Protein AF-Q7TLZ9-F1 (afdb_monomer)

Foldseek 3Di:
DAPAQAEQPPDDPCLVVDDDAQVRLLVVLLCSLLVPLLVCAPVAQEYQLYEAQADVDNDGDDHSSCVRNNPCSVVSSVVSNCVNHVRHHYDNYYDD

Sequence (96 aa):
RGHTVVWHQCVPDWLANGNFTRDEAIELLHNHISTVMGHYKGRILDWDVVNEAIADSTLLRDTPWRKFIGDDYIEMAFRFAHEADPDALLSLNDYN

Secondary structure (DSSP, 8-state):
-EEEEE-SSS--HHHHT----HHHHHHHHHHHHHHHHHHTTTT-SEEEEEE--B-SSSSBPP-HHHHHH-TTHHHHHHHHHHHH-TTSEEEEE---

Mean predicted aligned error: 2.36 Å

InterPro domains:
  IPR001000 Glycoside hydrolase family 10 domain [PF00331] (1-96)
  IPR001000 Glycoside hydrolase family 10 domain [PS51760] (1-96)
  IPR001000 Glycoside hydrolase family 10 domain [SM00633] (1-96)
  IPR017853 Glycoside hydrolase superfamily [SSF51445] (1-96)
  IPR044846 Glycoside hydrolase family 10 [PTHR31490] (1-96)

Solvent-accessible surface area (backbone atoms only — not comparable to full-atom values): 5536 Å² total; per-residue (Å²): 108,45,84,65,77,39,58,64,64,98,65,57,68,70,61,70,72,51,89,61,54,43,67,58,39,50,51,51,50,43,51,51,40,37,52,57,44,40,74,46,49,91,75,44,64,29,33,29,46,39,35,53,55,61,35,104,56,104,44,75,40,89,25,56,59,38,72,40,52,33,87,58,43,59,60,51,50,53,52,38,42,40,72,36,31,72,86,39,46,79,38,78,43,73,83,137

Radius of gyration: 12.83 Å; Cα contacts (8 Å, |Δi|>4): 140; chains: 1; bounding box: 31×22×35 Å

Organism: NCBI:txid155900

pLDDT: mean 96.72, std 3.51, range [77.69, 98.88]

Nearest PDB structures (foldseek):
  1vbu-assembly2_B  TM=9.727E-01  e=3.884E-10  Thermotoga maritima
  7wha-assembly1_A  TM=9.831E-01  e=9.511E-10  Aspergillus fumigatus
  3u7b-assembly5_E  TM=9.797E-01  e=1.587E-09  Fusarium oxysporum
  7wh7-assembly2_B  TM=9.796E-01  e=2.483E-09  Aspergillus fumigatus
  4f8x-assembly1_A  TM=9.538E-01  e=6.486E-08  Penicillium canescens

Structure (mmCIF, N/CA/C/O backbone):
data_AF-Q7TLZ9-F1
#
_entry.id   AF-Q7TLZ9-F1
#
loop_
_atom_site.group_PDB
_atom_site.id
_atom_site.type_symbol
_atom_site.label_atom_id
_atom_site.label_alt_id
_atom_site.label_comp_id
_atom_site.label_asym_id
_atom_site.label_entity_id
_atom_site.label_seq_id
_atom_site.pdbx_PDB_ins_code
_atom_site.Cartn_x
_atom_site.Cartn_y
_atom_site.Cartn_z
_atom_site.occupancy
_atom_site.B_iso_or_equiv
_atom_site.auth_seq_id
_atom_site.auth_comp_id
_atom_site.auth_asym_id
_atom_site.auth_atom_id
_atom_site.pdbx_PDB_model_num
ATOM 1 N N . ARG A 1 1 ? -10.506 6.469 10.277 1.00 90.12 1 ARG A N 1
ATOM 2 C CA . ARG A 1 1 ? -9.894 6.436 8.944 1.00 90.12 1 ARG A CA 1
ATOM 3 C C . ARG A 1 1 ? -8.438 6.854 8.986 1.00 90.12 1 ARG A C 1
ATOM 5 O O . ARG A 1 1 ? -8.151 8.004 9.303 1.00 90.12 1 ARG A O 1
ATOM 12 N N . GLY A 1 2 ? -7.537 5.920 8.712 1.00 97.38 2 GLY A N 1
ATOM 13 C CA . GLY A 1 2 ? -6.157 6.207 8.346 1.00 97.38 2 GLY A CA 1
ATOM 14 C C . GLY A 1 2 ? -6.074 6.437 6.839 1.00 97.38 2 GLY A C 1
ATOM 15 O O . GLY A 1 2 ? -6.600 5.638 6.069 1.00 97.38 2 GLY A O 1
ATOM 16 N N . HIS A 1 3 ? -5.456 7.542 6.430 1.00 97.75 3 HIS A N 1
ATOM 17 C CA . HIS A 1 3 ? -5.356 7.962 5.035 1.00 97.75 3 HIS A CA 1
ATOM 18 C C . HIS A 1 3 ? -3.953 8.515 4.772 1.00 97.75 3 HIS A C 1
ATOM 20 O O . HIS A 1 3 ? -3.541 9.468 5.431 1.00 97.75 3 HIS A O 1
ATOM 26 N N . THR A 1 4 ? -3.169 7.964 3.854 1.00 97.75 4 THR A N 1
ATOM 27 C CA . THR A 1 4 ? -3.255 6.642 3.203 1.00 97.75 4 THR A CA 1
ATOM 28 C C . THR A 1 4 ? -1.878 5.987 3.317 1.00 97.75 4 THR A C 1
ATOM 30 O O . THR A 1 4 ? -0.897 6.671 3.621 1.00 97.75 4 THR A O 1
ATOM 33 N N . VAL A 1 5 ? -1.782 4.671 3.136 1.00 97.25 5 VAL A N 1
ATOM 34 C CA . VAL A 1 5 ? -0.512 3.953 3.316 1.00 97.25 5 VAL A CA 1
ATOM 35 C C . VAL A 1 5 ? 0.291 3.881 2.016 1.00 97.25 5 VAL A C 1
ATOM 37 O O . VAL A 1 5 ? 1.502 4.100 2.036 1.00 97.25 5 VAL A O 1
ATOM 40 N N . VAL A 1 6 ? -0.369 3.621 0.887 1.00 98.19 6 VAL A N 1
ATOM 41 C CA . VAL A 1 6 ? 0.254 3.460 -0.431 1.00 98.19 6 VAL A CA 1
ATOM 42 C C . VAL A 1 6 ? -0.421 4.398 -1.424 1.00 98.19 6 VAL A C 1
ATOM 44 O O . VAL A 1 6 ? -1.607 4.271 -1.714 1.00 98.19 6 VAL A O 1
ATOM 47 N N . TRP A 1 7 ? 0.349 5.326 -1.989 1.00 97.69 7 TRP A N 1
ATOM 48 C CA . TRP A 1 7 ? -0.142 6.285 -2.976 1.00 97.69 7 TRP A CA 1
ATOM 49 C C . TRP A 1 7 ? 0.935 6.611 -4.012 1.00 97.69 7 TRP A C 1
ATOM 51 O O . TRP A 1 7 ? 2.103 6.244 -3.860 1.00 97.69 7 TRP A O 1
ATOM 61 N N . HIS A 1 8 ? 0.530 7.290 -5.082 1.00 95.44 8 HIS A N 1
ATOM 62 C CA . HIS A 1 8 ? 1.424 7.772 -6.131 1.00 95.44 8 HIS A CA 1
ATOM 63 C C . HIS A 1 8 ? 1.961 9.183 -5.843 1.00 95.44 8 HIS A C 1
ATOM 65 O O . HIS A 1 8 ? 3.015 9.548 -6.359 1.00 95.44 8 HIS A O 1
ATOM 71 N N . GLN A 1 9 ? 1.253 9.961 -5.017 1.00 93.81 9 GLN A N 1
ATOM 72 C CA . GLN A 1 9 ? 1.636 11.315 -4.609 1.00 93.81 9 GLN A CA 1
ATOM 73 C C . GLN A 1 9 ? 2.193 11.339 -3.189 1.00 93.81 9 GLN A C 1
ATOM 75 O O . GLN A 1 9 ? 2.036 10.385 -2.428 1.00 93.81 9 GLN A O 1
ATOM 80 N N . CYS A 1 10 ? 2.839 12.456 -2.837 1.00 94.50 10 CYS A N 1
ATOM 81 C CA . CYS A 1 10 ? 3.377 12.708 -1.496 1.00 94.50 10 CYS A CA 1
ATOM 82 C C . CYS A 1 10 ? 4.333 11.608 -0.996 1.00 94.50 10 CYS A C 1
ATOM 84 O O . CYS A 1 10 ? 4.472 11.383 0.205 1.00 94.50 10 CYS A O 1
ATOM 86 N N . VAL A 1 11 ? 5.005 10.933 -1.930 1.00 94.94 11 VAL A N 1
ATOM 87 C CA . VAL A 1 11 ? 6.051 9.949 -1.657 1.00 94.94 11 VAL A CA 1
ATOM 88 C C . VAL A 1 11 ? 7.392 10.654 -1.430 1.00 94.94 11 VAL A C 1
ATOM 90 O O . VAL A 1 11 ? 7.648 11.689 -2.047 1.00 94.94 11 VAL A O 1
ATOM 93 N N . PRO A 1 12 ? 8.272 10.122 -0.567 1.00 96.31 12 PRO A N 1
ATOM 94 C CA . PRO A 1 12 ? 9.578 10.725 -0.344 1.00 96.31 12 PRO A CA 1
ATOM 95 C C . PRO A 1 12 ? 10.485 10.582 -1.576 1.00 96.31 12 PRO A C 1
ATOM 97 O O . PRO A 1 12 ? 10.445 9.570 -2.282 1.00 96.31 12 PRO A O 1
ATOM 100 N N . ASP A 1 13 ? 11.365 11.563 -1.790 1.00 97.00 13 ASP A N 1
ATOM 101 C CA . ASP A 1 13 ? 12.232 11.636 -2.978 1.00 97.00 13 ASP A CA 1
ATOM 102 C C . ASP A 1 13 ? 13.114 10.400 -3.177 1.00 97.00 13 ASP A C 1
ATOM 104 O O . ASP A 1 13 ? 13.363 9.997 -4.315 1.00 97.00 13 ASP A O 1
ATOM 108 N N . TRP A 1 14 ? 13.574 9.780 -2.084 1.00 96.75 14 TRP A N 1
ATOM 109 C CA . TRP A 1 14 ? 14.407 8.575 -2.142 1.00 96.75 14 TRP A CA 1
ATOM 110 C C . TRP A 1 14 ? 13.658 7.379 -2.741 1.00 96.75 14 TRP A C 1
ATOM 112 O O . TRP A 1 14 ? 14.279 6.531 -3.377 1.00 96.75 14 TRP A O 1
ATOM 122 N N . LEU A 1 15 ? 12.336 7.313 -2.560 1.00 96.50 15 LEU A N 1
ATOM 123 C CA . LEU A 1 15 ? 11.500 6.259 -3.125 1.00 96.50 15 LEU A CA 1
ATOM 124 C C . LEU A 1 15 ? 11.169 6.580 -4.582 1.00 96.50 15 LEU A C 1
ATOM 126 O O . LEU A 1 15 ? 11.310 5.724 -5.451 1.00 96.50 15 LEU A O 1
ATOM 130 N N . ALA A 1 16 ? 10.771 7.827 -4.856 1.00 94.62 16 ALA A N 1
ATOM 131 C CA . ALA A 1 16 ? 10.405 8.273 -6.199 1.00 94.62 16 ALA A CA 1
ATOM 132 C C . ALA A 1 16 ? 11.566 8.134 -7.202 1.00 94.62 16 ALA A C 1
ATOM 134 O O . ALA A 1 16 ? 11.368 7.678 -8.331 1.00 94.62 16 ALA A O 1
ATOM 135 N N . ASN A 1 17 ? 12.781 8.485 -6.772 1.00 94.19 17 ASN A N 1
ATOM 136 C CA . ASN A 1 17 ? 13.990 8.488 -7.600 1.00 94.19 17 ASN A CA 1
ATOM 137 C C . ASN A 1 17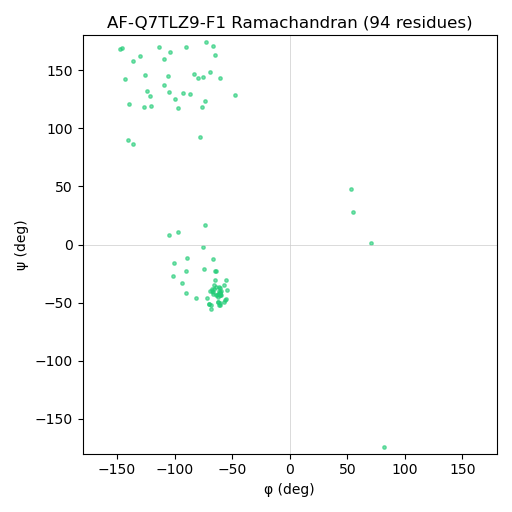 ? 14.939 7.317 -7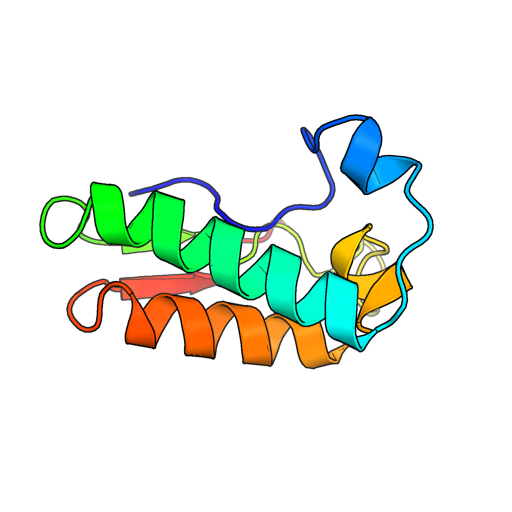.302 1.00 94.19 17 ASN A C 1
ATOM 139 O O . ASN A 1 17 ? 16.068 7.301 -7.793 1.00 94.19 17 ASN A O 1
ATOM 143 N N . GLY A 1 18 ? 14.504 6.357 -6.485 1.00 94.19 18 GLY A N 1
ATOM 144 C CA . GLY A 1 18 ? 15.308 5.198 -6.125 1.00 94.19 18 GLY A CA 1
ATOM 145 C C . GLY A 1 18 ? 15.573 4.262 -7.304 1.00 94.19 18 GLY A C 1
ATOM 146 O O . GLY A 1 18 ? 14.992 4.382 -8.388 1.00 94.19 18 GLY A O 1
ATOM 147 N N . ASN A 1 19 ? 16.458 3.298 -7.077 1.00 96.19 19 ASN A N 1
ATOM 148 C CA . ASN A 1 19 ? 16.739 2.223 -8.017 1.00 96.19 19 ASN A CA 1
ATOM 149 C C . ASN A 1 19 ? 16.807 0.909 -7.245 1.00 96.19 19 ASN A C 1
ATOM 151 O O . ASN A 1 19 ? 17.877 0.506 -6.795 1.00 96.19 19 ASN A O 1
ATOM 155 N N . PHE A 1 20 ? 15.642 0.302 -7.057 1.00 97.69 20 PHE A N 1
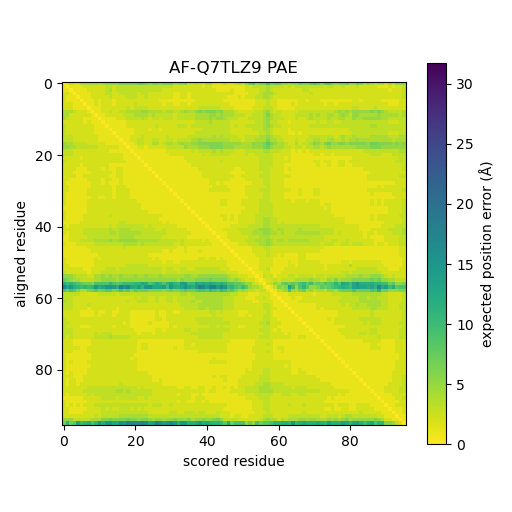ATOM 156 C CA . PHE A 1 20 ? 15.479 -0.924 -6.290 1.00 97.69 20 PHE A CA 1
ATOM 157 C C . PHE A 1 20 ? 15.244 -2.097 -7.229 1.00 97.69 20 PHE A C 1
ATOM 159 O O . PHE A 1 20 ? 14.572 -1.973 -8.258 1.00 97.69 20 PHE A O 1
ATOM 166 N N . THR A 1 21 ? 15.767 -3.253 -6.849 1.00 98.44 21 THR A N 1
ATOM 167 C CA . THR A 1 21 ? 15.270 -4.526 -7.361 1.00 98.44 21 THR A CA 1
ATOM 168 C C . THR A 1 21 ? 13.827 -4.746 -6.901 1.00 98.44 21 THR A C 1
ATOM 170 O O . THR A 1 21 ? 13.342 -4.113 -5.959 1.00 98.44 21 THR A O 1
ATOM 173 N N . ARG A 1 22 ? 13.126 -5.671 -7.563 1.00 98.25 22 ARG A N 1
ATOM 174 C CA . ARG A 1 22 ? 11.764 -6.056 -7.179 1.00 98.25 22 ARG A CA 1
ATOM 175 C C . ARG A 1 22 ? 11.692 -6.498 -5.715 1.00 98.25 22 ARG A C 1
ATOM 177 O O . ARG A 1 22 ? 10.815 -6.039 -4.992 1.00 98.25 22 ARG A O 1
ATOM 184 N N . ASP A 1 23 ? 12.614 -7.356 -5.288 1.00 98.62 23 ASP A N 1
ATOM 185 C CA . ASP A 1 23 ? 12.608 -7.933 -3.940 1.00 98.62 23 ASP A CA 1
ATOM 186 C C . ASP A 1 23 ? 12.857 -6.862 -2.869 1.00 98.62 23 ASP A C 1
ATOM 188 O O . ASP A 1 23 ? 12.125 -6.804 -1.883 1.00 98.62 23 ASP A O 1
ATOM 192 N N . GLU A 1 24 ? 13.804 -5.945 -3.104 1.00 98.62 24 GLU A N 1
ATOM 193 C CA . GLU A 1 24 ? 14.032 -4.790 -2.221 1.00 98.62 24 GLU A CA 1
ATOM 194 C C . GLU A 1 24 ? 12.788 -3.897 -2.128 1.00 98.62 24 GLU A C 1
ATOM 196 O O . GLU A 1 24 ? 12.433 -3.433 -1.047 1.00 98.62 24 GLU A O 1
ATOM 201 N N . ALA A 1 25 ? 12.089 -3.663 -3.243 1.00 98.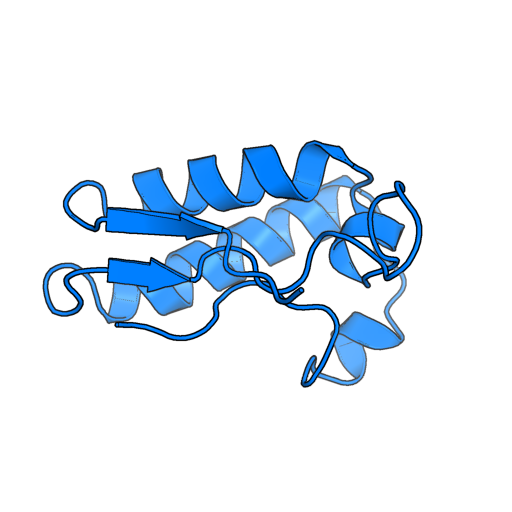44 25 ALA A N 1
ATOM 202 C CA . ALA A 1 25 ? 10.871 -2.860 -3.239 1.00 98.44 25 ALA A CA 1
ATOM 203 C C . ALA A 1 25 ? 9.715 -3.541 -2.487 1.00 98.44 25 ALA A C 1
ATOM 205 O O . ALA A 1 25 ? 8.976 -2.862 -1.773 1.00 98.44 25 ALA A O 1
ATOM 206 N N . ILE A 1 26 ? 9.573 -4.867 -2.606 1.00 98.75 26 ILE A N 1
ATOM 207 C CA . ILE A 1 26 ? 8.598 -5.651 -1.832 1.00 98.75 26 ILE A CA 1
ATOM 208 C C . ILE A 1 26 ? 8.912 -5.556 -0.336 1.00 98.75 26 ILE A C 1
ATOM 210 O O . ILE A 1 26 ? 8.006 -5.313 0.462 1.00 98.75 26 ILE A O 1
ATOM 214 N N . GLU A 1 27 ? 10.183 -5.693 0.047 1.00 98.69 27 GLU A N 1
ATOM 215 C CA . GLU A 1 27 ? 10.611 -5.554 1.440 1.00 98.69 27 GLU A CA 1
ATOM 216 C C . GLU A 1 27 ? 10.349 -4.136 1.972 1.00 98.69 27 GLU A C 1
ATOM 218 O O . GLU A 1 27 ? 9.819 -3.977 3.072 1.00 98.69 27 GLU A O 1
ATOM 223 N N . LEU A 1 28 ? 10.645 -3.098 1.185 1.00 98.50 28 LEU A N 1
ATOM 224 C CA . LEU A 1 28 ? 10.346 -1.707 1.538 1.00 98.50 28 LEU A CA 1
ATOM 225 C C . LEU A 1 28 ? 8.843 -1.469 1.727 1.00 98.50 28 LEU A C 1
ATOM 227 O O . LEU A 1 28 ? 8.453 -0.809 2.692 1.00 98.50 28 LEU A O 1
ATOM 231 N N . LEU A 1 29 ? 8.004 -2.013 0.840 1.00 98.69 29 LEU A N 1
ATOM 232 C CA . LEU A 1 29 ? 6.548 -1.909 0.934 1.00 98.69 29 LEU A CA 1
ATOM 233 C C . LEU A 1 29 ? 6.030 -2.586 2.208 1.00 98.69 29 LEU A C 1
ATOM 235 O O . LEU A 1 29 ? 5.287 -1.969 2.973 1.00 98.69 29 LEU A O 1
ATOM 239 N N . HIS A 1 30 ? 6.461 -3.826 2.457 1.00 98.81 30 HIS A N 1
ATOM 240 C CA . HIS A 1 30 ? 6.123 -4.567 3.669 1.00 98.81 30 HIS A CA 1
ATOM 241 C C . HIS A 1 30 ? 6.557 -3.802 4.925 1.00 98.81 30 HIS A C 1
ATOM 243 O O . HIS A 1 30 ? 5.752 -3.582 5.826 1.00 98.81 30 HIS A O 1
ATOM 249 N N . ASN A 1 31 ? 7.807 -3.334 4.972 1.00 98.75 31 ASN A N 1
ATOM 250 C CA . ASN A 1 31 ? 8.344 -2.622 6.129 1.00 98.75 31 ASN A CA 1
ATOM 251 C C . ASN A 1 31 ? 7.593 -1.314 6.398 1.00 98.75 31 ASN A C 1
ATOM 253 O O . ASN A 1 31 ? 7.278 -1.028 7.555 1.00 98.75 31 ASN A O 1
ATOM 257 N N . HIS A 1 32 ? 7.269 -0.536 5.361 1.00 98.56 32 HIS A N 1
ATOM 258 C CA . HIS A 1 32 ? 6.475 0.690 5.492 1.00 98.56 32 HIS A CA 1
ATOM 259 C C . HIS A 1 32 ? 5.083 0.406 6.069 1.00 98.56 32 HIS A C 1
ATOM 261 O O . HIS A 1 32 ? 4.712 0.995 7.087 1.00 98.56 32 HIS A O 1
ATOM 267 N N . ILE A 1 33 ? 4.344 -0.540 5.478 1.00 98.75 33 ILE A N 1
ATOM 268 C CA . ILE A 1 33 ? 2.989 -0.903 5.919 1.00 98.75 33 ILE A CA 1
ATOM 269 C C . ILE A 1 33 ? 3.010 -1.434 7.356 1.00 98.75 33 ILE A C 1
ATOM 271 O O . ILE A 1 33 ? 2.303 -0.904 8.216 1.00 98.75 33 ILE A O 1
ATOM 275 N N . SER A 1 34 ? 3.861 -2.422 7.640 1.00 98.75 34 SER A N 1
ATOM 276 C CA . SER A 1 34 ? 3.970 -3.046 8.961 1.00 98.75 34 SER A CA 1
ATOM 277 C C . SER A 1 34 ? 4.392 -2.046 10.037 1.00 98.75 34 SER A C 1
ATOM 279 O O . SER A 1 34 ? 3.876 -2.091 11.153 1.00 98.75 34 SER A O 1
ATOM 281 N N . THR A 1 35 ? 5.266 -1.089 9.710 1.00 98.75 35 THR A N 1
ATOM 282 C CA . THR A 1 35 ? 5.675 -0.038 10.654 1.00 98.75 35 THR A CA 1
ATOM 283 C C . THR A 1 35 ? 4.536 0.940 10.932 1.00 98.75 35 THR A C 1
ATOM 285 O O . THR A 1 35 ? 4.219 1.196 12.095 1.00 98.75 35 THR A O 1
ATOM 288 N N . VAL A 1 36 ? 3.906 1.494 9.890 1.00 98.56 36 VAL A N 1
ATOM 289 C CA . VAL A 1 36 ? 2.860 2.517 10.043 1.00 98.56 36 VAL A CA 1
ATOM 290 C C . VAL A 1 36 ? 1.598 1.924 10.664 1.00 98.56 36 VAL A C 1
ATOM 292 O O . VAL A 1 36 ? 1.140 2.407 11.700 1.00 98.56 36 VAL A O 1
ATOM 295 N N . MET A 1 37 ? 1.040 0.8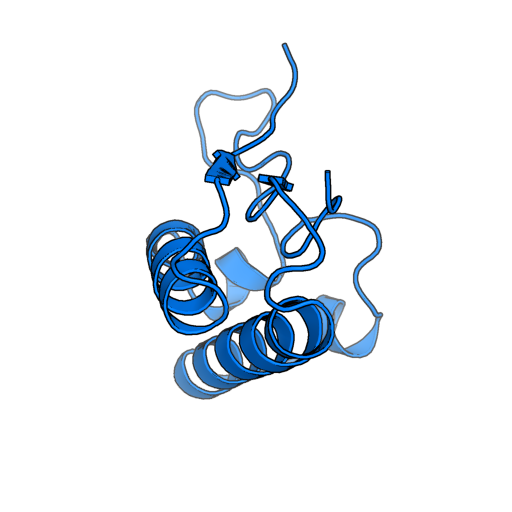69 10.069 1.00 98.56 37 MET A N 1
ATOM 296 C CA . MET A 1 37 ? -0.192 0.258 10.570 1.00 98.56 37 MET A CA 1
ATOM 297 C C . MET A 1 37 ? 0.041 -0.445 11.906 1.00 98.56 37 MET A C 1
ATOM 299 O O . MET A 1 37 ? -0.759 -0.272 12.823 1.00 98.56 37 MET A O 1
ATOM 303 N N . GLY A 1 38 ? 1.173 -1.138 12.071 1.00 98.25 38 GLY A N 1
ATOM 304 C CA . GLY A 1 38 ? 1.533 -1.774 13.339 1.00 98.25 38 GLY A CA 1
ATOM 305 C C . GLY A 1 38 ? 1.666 -0.770 14.486 1.00 98.25 38 GLY A C 1
ATOM 306 O O . GLY A 1 38 ? 1.206 -1.044 15.594 1.00 98.25 38 GLY A O 1
ATOM 307 N N . HIS A 1 39 ? 2.200 0.431 14.227 1.00 98.50 39 HIS A N 1
ATOM 308 C CA . HIS A 1 39 ? 2.234 1.497 15.230 1.00 98.50 39 HIS A CA 1
ATOM 309 C C . HIS A 1 39 ? 0.825 1.882 15.703 1.00 98.50 39 HIS A C 1
ATOM 311 O O . HIS A 1 39 ? 0.615 2.126 16.891 1.00 98.50 39 HIS A O 1
ATOM 317 N N . TYR A 1 40 ? -0.154 1.942 14.801 1.00 98.44 40 TYR A N 1
ATOM 318 C CA . TYR A 1 40 ? -1.528 2.363 15.092 1.00 98.44 40 TYR A CA 1
ATOM 319 C C . TYR A 1 40 ? -2.515 1.211 15.330 1.00 98.44 40 TYR A C 1
ATOM 321 O O . TYR A 1 40 ? -3.715 1.474 15.442 1.00 98.44 40 TYR A O 1
ATOM 329 N N . LYS A 1 41 ? -2.026 -0.025 15.470 1.00 98.00 41 LYS A N 1
ATOM 330 C CA . LYS A 1 41 ? -2.848 -1.234 15.584 1.00 98.00 41 LYS A CA 1
ATOM 331 C C . LYS A 1 41 ? -3.987 -1.094 16.596 1.00 98.00 41 LYS A C 1
ATOM 333 O O . LYS A 1 41 ? -3.761 -0.686 17.739 1.00 98.00 41 LYS A O 1
ATOM 338 N N . GLY A 1 42 ? -5.209 -1.417 16.168 1.00 97.38 42 GLY A N 1
ATOM 339 C CA . GLY A 1 42 ? -6.424 -1.376 16.991 1.00 97.38 42 GLY A CA 1
ATOM 340 C C . GLY A 1 42 ? -6.917 0.029 17.366 1.00 97.38 42 GLY A C 1
ATOM 341 O O . GLY A 1 42 ? -7.908 0.162 18.082 1.00 97.38 42 GLY A O 1
ATOM 342 N N . ARG A 1 43 ? -6.244 1.095 16.907 1.00 98.06 43 ARG A N 1
ATOM 343 C CA . ARG A 1 43 ? -6.646 2.496 17.147 1.00 98.06 43 ARG A CA 1
ATOM 344 C C . ARG A 1 43 ? -7.365 3.119 15.955 1.00 98.06 43 ARG A C 1
ATOM 346 O O . ARG A 1 43 ? -7.987 4.170 16.101 1.00 98.06 43 ARG A O 1
ATOM 353 N N . ILE A 1 44 ? -7.266 2.497 14.785 1.00 97.94 44 ILE A N 1
ATOM 354 C CA . ILE A 1 44 ? -7.833 2.987 13.532 1.00 97.94 44 ILE A CA 1
ATOM 355 C C . ILE A 1 44 ? -8.812 1.939 13.011 1.00 97.94 44 ILE A C 1
ATOM 357 O O . ILE A 1 44 ? -8.423 0.813 12.738 1.00 97.94 44 ILE A O 1
ATOM 361 N N . LEU A 1 45 ? -10.082 2.326 12.880 1.00 96.88 45 LEU A N 1
ATOM 362 C CA . LEU A 1 45 ? -11.147 1.425 12.432 1.00 96.88 45 LEU A CA 1
ATOM 363 C C . LEU A 1 45 ? -10.977 0.984 10.971 1.00 96.88 45 LEU A C 1
ATOM 365 O O . LEU A 1 45 ? -11.250 -0.161 10.631 1.00 96.88 45 LEU A O 1
ATOM 369 N N . ASP A 1 46 ? -10.578 1.912 10.106 1.00 97.62 46 ASP A N 1
ATOM 370 C CA . ASP A 1 46 ? -10.527 1.723 8.662 1.00 97.62 46 ASP A CA 1
ATOM 371 C C . ASP A 1 46 ? -9.311 2.422 8.043 1.00 97.62 46 ASP A C 1
ATOM 373 O O . ASP A 1 46 ? -8.946 3.524 8.466 1.00 97.62 46 ASP A O 1
ATOM 377 N N . TRP A 1 47 ? -8.699 1.791 7.044 1.00 98.69 47 TRP A N 1
ATOM 378 C CA . TRP A 1 47 ? -7.520 2.277 6.329 1.00 98.69 47 TRP A CA 1
ATOM 379 C C . TRP A 1 47 ? -7.766 2.356 4.830 1.00 98.69 47 TRP A C 1
ATOM 381 O O . TRP A 1 47 ? -8.168 1.372 4.206 1.00 98.69 47 TRP A O 1
ATOM 391 N N . ASP A 1 48 ? -7.397 3.491 4.247 1.00 98.62 48 ASP A N 1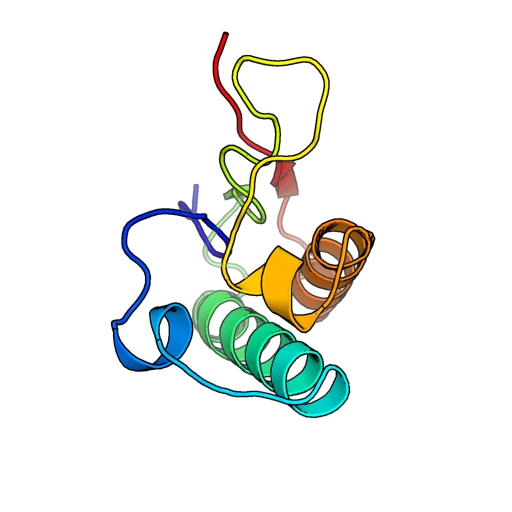
ATOM 392 C CA . ASP A 1 48 ? -7.131 3.584 2.817 1.00 98.62 48 ASP A CA 1
ATOM 393 C C . ASP A 1 48 ? -5.741 2.980 2.581 1.00 98.62 48 ASP A C 1
ATOM 395 O O . ASP A 1 48 ? -4.718 3.655 2.746 1.00 98.62 48 ASP A O 1
ATOM 399 N N . VAL A 1 49 ? -5.692 1.680 2.280 1.00 98.62 49 VAL A N 1
ATOM 400 C CA . VAL A 1 49 ? -4.429 0.944 2.104 1.00 98.62 49 VAL A CA 1
ATOM 401 C C . VAL A 1 49 ? -3.743 1.405 0.829 1.00 98.62 49 VAL A C 1
ATOM 403 O O . VAL A 1 49 ? -2.579 1.791 0.868 1.00 98.62 49 VAL A O 1
ATOM 406 N N . VAL A 1 50 ? -4.487 1.412 -0.278 1.00 98.56 50 VAL A N 1
ATOM 407 C CA . VAL A 1 50 ? -4.038 1.920 -1.575 1.00 98.56 50 VAL A CA 1
ATOM 408 C C . VAL A 1 50 ? -4.981 3.034 -2.009 1.00 98.56 50 VAL A C 1
ATOM 410 O O . VAL A 1 50 ? -6.197 2.840 -2.033 1.00 98.56 50 VAL A O 1
ATOM 413 N N . ASN A 1 51 ? -4.420 4.186 -2.359 1.00 98.31 51 ASN A N 1
ATOM 414 C CA . ASN A 1 51 ? -5.166 5.331 -2.863 1.00 98.31 51 ASN A CA 1
ATOM 415 C C . ASN A 1 51 ? -4.888 5.547 -4.357 1.00 98.31 51 ASN A C 1
ATOM 417 O O . ASN A 1 51 ? -3.734 5.485 -4.789 1.00 98.31 51 ASN A O 1
ATOM 421 N N . GLU A 1 52 ? -5.934 5.837 -5.127 1.00 97.00 52 GLU A N 1
ATOM 422 C CA . GLU A 1 52 ? -5.889 6.295 -6.523 1.00 97.00 52 GLU A CA 1
ATOM 423 C C . GLU A 1 52 ? -5.062 5.391 -7.447 1.00 97.00 52 GLU A C 1
ATOM 425 O O . GLU A 1 52 ? -4.181 5.844 -8.190 1.00 97.00 52 GLU A O 1
ATOM 430 N N . ALA A 1 53 ? -5.312 4.084 -7.356 1.00 96.31 53 ALA A N 1
ATOM 431 C CA . ALA A 1 53 ? -4.616 3.071 -8.143 1.00 96.31 53 ALA A CA 1
ATOM 432 C C . ALA A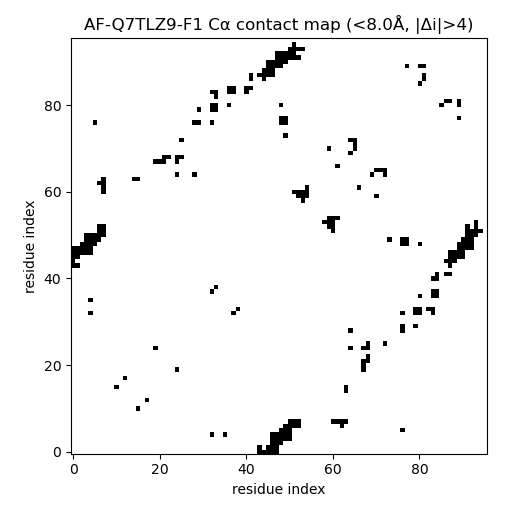 1 53 ? -5.073 3.042 -9.606 1.00 96.31 53 ALA A C 1
ATOM 434 O O . ALA A 1 53 ? -4.334 2.544 -10.457 1.00 96.31 53 ALA A O 1
ATOM 435 N N . ILE A 1 54 ? -6.266 3.556 -9.907 1.00 95.62 54 ILE A N 1
ATOM 436 C CA . ILE A 1 54 ? -6.798 3.631 -11.264 1.00 95.62 54 ILE A CA 1
ATOM 437 C C . ILE A 1 54 ? -6.431 4.997 -11.854 1.00 95.62 54 ILE A C 1
ATOM 439 O O . ILE A 1 54 ? -6.558 6.038 -11.207 1.00 95.62 54 ILE A O 1
ATOM 443 N N . ALA A 1 55 ? -5.880 5.004 -13.067 1.00 93.12 55 ALA A N 1
ATOM 444 C CA . ALA A 1 55 ? -5.633 6.244 -13.800 1.00 93.12 55 ALA A CA 1
ATOM 445 C C . ALA A 1 55 ? -6.959 6.836 -14.318 1.00 93.12 55 ALA A C 1
ATOM 447 O O . ALA A 1 55 ? -7.991 6.183 -14.285 1.00 93.12 55 ALA A O 1
ATOM 448 N N . ASP A 1 56 ? -6.942 8.035 -14.906 1.00 90.56 56 ASP A N 1
ATOM 449 C CA . ASP A 1 56 ? -8.136 8.544 -15.616 1.00 90.56 56 ASP A CA 1
ATOM 450 C C . ASP A 1 56 ? -8.456 7.713 -16.886 1.00 90.56 56 ASP A C 1
ATOM 452 O O . ASP A 1 56 ? -9.520 7.833 -17.492 1.00 90.56 56 ASP A O 1
ATOM 456 N N . SER A 1 57 ? -7.519 6.854 -17.299 1.00 86.00 57 SER A N 1
ATOM 457 C CA . SER A 1 57 ? -7.738 5.781 -18.276 1.00 86.00 57 SER A CA 1
ATOM 458 C C . SER A 1 57 ? -8.179 4.482 -17.584 1.00 86.00 57 SER A C 1
ATOM 460 O O . SER A 1 57 ? -8.037 4.338 -16.381 1.00 86.00 57 SER A O 1
ATOM 462 N N . THR A 1 58 ? -8.611 3.458 -18.324 1.00 77.69 58 THR A N 1
ATOM 463 C CA . THR A 1 58 ? -9.002 2.154 -17.738 1.00 77.69 58 THR A CA 1
ATOM 464 C C . THR A 1 58 ? -7.821 1.287 -17.266 1.00 77.69 58 THR A C 1
ATOM 466 O O . THR A 1 58 ? -7.963 0.072 -17.132 1.00 77.69 58 THR A O 1
ATOM 469 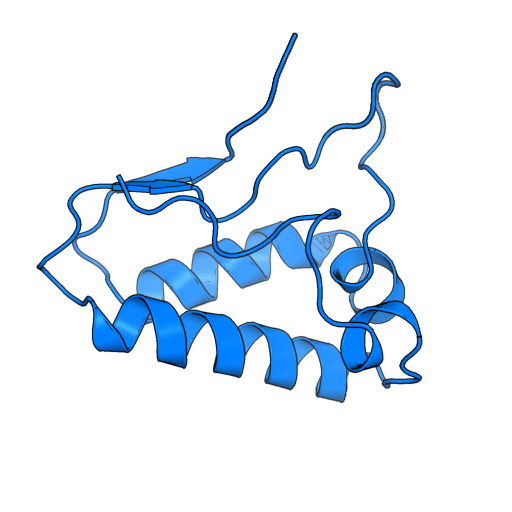N N . LEU A 1 59 ? -6.636 1.870 -17.094 1.00 90.19 59 LEU A N 1
ATOM 470 C CA . LEU A 1 59 ? -5.408 1.179 -16.711 1.00 90.19 59 LEU A CA 1
ATOM 471 C C . LEU A 1 59 ? -5.008 1.538 -15.280 1.00 90.19 59 LEU A C 1
ATOM 473 O O . LEU A 1 59 ? -5.388 2.584 -14.751 1.00 90.19 59 LEU A O 1
ATOM 477 N N . LEU A 1 60 ? -4.180 0.684 -14.677 1.00 95.06 60 LEU A N 1
ATOM 478 C CA . LEU A 1 60 ? -3.512 1.018 -13.424 1.00 95.06 60 LEU A CA 1
ATOM 479 C C . LEU A 1 60 ? -2.621 2.250 -13.611 1.00 95.06 60 LEU A C 1
ATOM 481 O O . LEU A 1 60 ? -1.997 2.434 -14.662 1.00 95.06 60 LEU A O 1
ATOM 485 N N . ARG A 1 61 ? -2.567 3.082 -12.575 1.00 96.06 61 ARG A N 1
ATOM 486 C CA . ARG A 1 61 ? -1.754 4.291 -12.507 1.00 96.06 61 ARG A CA 1
ATOM 487 C C . ARG A 1 61 ? -0.287 3.947 -12.284 1.00 96.06 61 ARG A C 1
ATOM 489 O O . ARG A 1 61 ? 0.048 3.025 -11.542 1.00 96.06 61 ARG A O 1
ATOM 496 N N . ASP A 1 62 ? 0.599 4.728 -12.890 1.00 94.75 62 ASP A N 1
ATOM 497 C CA . ASP A 1 62 ? 2.031 4.616 -12.631 1.00 94.75 62 ASP A CA 1
ATOM 498 C C . ASP A 1 62 ? 2.375 5.196 -11.260 1.00 94.75 62 ASP A C 1
ATOM 500 O O . ASP A 1 62 ? 2.080 6.348 -10.943 1.00 94.75 62 ASP A O 1
ATOM 504 N N . THR A 1 63 ? 3.004 4.367 -10.433 1.00 95.56 63 THR A N 1
ATOM 505 C CA . THR A 1 63 ? 3.441 4.708 -9.077 1.00 95.56 63 THR A CA 1
ATOM 506 C C . THR A 1 63 ? 4.860 4.173 -8.869 1.00 95.56 63 THR A C 1
ATOM 508 O O . THR A 1 63 ? 5.248 3.222 -9.558 1.00 95.56 63 THR A O 1
ATOM 511 N N . PRO A 1 64 ? 5.654 4.712 -7.924 1.00 95.44 64 PRO A N 1
ATOM 512 C CA . PRO A 1 64 ? 6.955 4.125 -7.597 1.00 95.44 64 PRO A CA 1
ATOM 513 C C . PRO A 1 64 ? 6.844 2.640 -7.224 1.00 95.44 64 PRO A C 1
ATOM 515 O O . PRO A 1 64 ? 7.649 1.827 -7.666 1.00 95.44 64 PRO A O 1
ATOM 518 N N . TRP A 1 65 ? 5.791 2.267 -6.493 1.00 97.31 65 TRP A N 1
ATOM 519 C CA . TRP A 1 65 ? 5.521 0.881 -6.116 1.00 97.31 65 TRP A CA 1
ATOM 520 C C . TRP A 1 65 ? 5.287 -0.006 -7.337 1.00 97.31 65 TRP A C 1
ATOM 522 O O . TRP A 1 65 ? 5.961 -1.019 -7.492 1.00 97.31 65 TRP A O 1
ATOM 532 N N . ARG A 1 66 ? 4.419 0.415 -8.262 1.00 97.06 66 ARG A N 1
ATOM 533 C CA . ARG A 1 66 ? 4.165 -0.310 -9.512 1.00 97.06 66 ARG A CA 1
ATOM 534 C C . ARG A 1 66 ? 5.405 -0.370 -10.405 1.00 97.06 66 ARG A C 1
ATOM 536 O O . ARG A 1 66 ? 5.647 -1.386 -11.042 1.00 97.06 66 ARG A O 1
ATOM 543 N N . LYS A 1 67 ? 6.216 0.689 -10.444 1.00 96.31 67 LYS A N 1
ATOM 544 C CA . LYS A 1 67 ? 7.454 0.731 -11.235 1.00 96.31 67 LYS A CA 1
ATOM 545 C C . LYS A 1 67 ? 8.439 -0.365 -10.815 1.00 96.31 67 LYS A C 1
ATOM 547 O O . LYS A 1 67 ? 9.048 -0.979 -11.685 1.00 96.31 67 LYS A O 1
ATOM 552 N N . PHE A 1 68 ? 8.614 -0.593 -9.511 1.00 97.44 68 PHE A N 1
ATOM 553 C CA . PHE A 1 68 ? 9.591 -1.566 -9.006 1.00 97.44 68 PHE A CA 1
ATOM 554 C C . PHE A 1 68 ? 8.995 -2.962 -8.760 1.00 97.44 68 PHE A C 1
ATOM 556 O O . PHE A 1 68 ? 9.683 -3.961 -8.964 1.00 97.44 68 PHE A O 1
ATOM 563 N N . ILE A 1 69 ? 7.724 -3.045 -8.355 1.00 98.12 69 ILE A N 1
ATOM 564 C CA . ILE A 1 69 ? 7.041 -4.299 -7.996 1.00 98.12 69 ILE A CA 1
ATOM 565 C C . ILE A 1 69 ? 6.127 -4.792 -9.121 1.00 98.12 69 ILE A C 1
ATOM 567 O O . ILE A 1 69 ? 5.931 -5.983 -9.258 1.00 98.12 69 ILE A O 1
ATOM 571 N N . GLY A 1 70 ? 5.590 -3.944 -9.988 1.00 97.81 70 GLY A N 1
ATOM 572 C CA . GLY A 1 70 ? 4.561 -4.343 -10.957 1.00 97.81 70 GLY A CA 1
ATOM 573 C C . GLY A 1 70 ? 3.157 -4.381 -10.353 1.00 97.81 70 GLY A C 1
ATOM 574 O O . GLY A 1 70 ? 2.942 -3.949 -9.225 1.00 97.81 70 GLY A O 1
ATOM 575 N N . ASP A 1 71 ? 2.185 -4.845 -11.140 1.00 97.31 71 ASP A N 1
ATOM 576 C CA . ASP A 1 71 ? 0.747 -4.695 -10.858 1.00 97.31 71 ASP A CA 1
ATOM 577 C C . ASP A 1 71 ? 0.274 -5.416 -9.580 1.00 97.31 71 ASP A C 1
ATOM 579 O O . ASP A 1 71 ? -0.716 -5.017 -8.968 1.00 97.31 71 ASP A O 1
ATOM 583 N N . ASP A 1 72 ? 0.999 -6.439 -9.127 1.00 97.75 72 ASP A N 1
ATOM 584 C CA . ASP A 1 72 ? 0.698 -7.194 -7.908 1.00 97.75 72 ASP A CA 1
ATOM 585 C C . ASP A 1 72 ? 1.053 -6.451 -6.608 1.00 97.75 72 ASP A C 1
ATOM 587 O O . ASP A 1 72 ? 0.713 -6.926 -5.525 1.00 97.75 72 ASP A O 1
ATOM 591 N N . TYR A 1 73 ? 1.628 -5.241 -6.685 1.00 98.38 73 TYR A N 1
ATOM 592 C CA . TYR A 1 73 ? 1.858 -4.395 -5.506 1.00 98.38 73 TYR A CA 1
ATOM 593 C C . TYR A 1 73 ? 0.572 -4.119 -4.709 1.00 98.38 73 TYR A C 1
ATOM 595 O O . TYR A 1 73 ? 0.636 -3.949 -3.493 1.00 98.38 73 TYR A O 1
ATOM 603 N N . ILE A 1 74 ? -0.589 -4.079 -5.378 1.00 98.44 74 ILE A N 1
ATOM 604 C CA . ILE A 1 74 ? -1.888 -3.855 -4.731 1.00 98.44 74 ILE A CA 1
ATOM 605 C C . ILE A 1 74 ? -2.239 -5.060 -3.856 1.00 98.44 74 ILE A C 1
ATOM 607 O O . ILE A 1 74 ? -2.506 -4.887 -2.671 1.00 98.44 74 ILE A O 1
ATOM 611 N N . GLU A 1 75 ? -2.187 -6.279 -4.403 1.00 98.50 75 GLU A N 1
ATOM 612 C CA . GLU A 1 75 ? -2.445 -7.512 -3.641 1.00 98.50 75 GLU A CA 1
ATOM 613 C C . GLU A 1 75 ? -1.512 -7.616 -2.435 1.00 98.50 75 GLU A C 1
ATOM 615 O O . GLU A 1 75 ? -1.975 -7.817 -1.310 1.00 98.50 75 GLU A O 1
ATOM 620 N N . MET A 1 76 ? -0.216 -7.381 -2.653 1.00 98.75 76 MET A N 1
ATOM 621 C CA . MET A 1 76 ? 0.781 -7.408 -1.588 1.00 98.75 76 MET A CA 1
ATOM 622 C C . MET A 1 76 ? 0.506 -6.353 -0.515 1.00 98.75 76 MET A C 1
ATOM 624 O O . MET A 1 76 ? 0.579 -6.669 0.670 1.00 98.75 76 MET A O 1
ATOM 628 N N . ALA A 1 77 ? 0.136 -5.125 -0.897 1.00 98.75 77 ALA A N 1
ATOM 629 C CA . ALA A 1 77 ? -0.180 -4.069 0.060 1.00 98.75 77 ALA A CA 1
ATOM 630 C C . ALA A 1 77 ? -1.354 -4.455 0.972 1.00 98.75 77 ALA A C 1
ATOM 632 O O . ALA A 1 77 ? -1.270 -4.274 2.185 1.00 98.75 77 ALA A O 1
ATOM 633 N N . PHE A 1 78 ? -2.421 -5.038 0.418 1.00 98.81 78 PHE A N 1
ATOM 634 C CA . PHE A 1 78 ? -3.551 -5.521 1.217 1.00 98.81 78 PHE A CA 1
ATOM 635 C C . PHE A 1 78 ? -3.180 -6.705 2.106 1.00 98.81 78 PHE A C 1
ATOM 637 O O . PHE A 1 78 ? -3.605 -6.747 3.262 1.00 98.81 78 PHE A O 1
ATOM 644 N N . ARG A 1 79 ? -2.368 -7.641 1.604 1.00 98.88 79 ARG A N 1
ATOM 645 C CA . ARG A 1 79 ? -1.882 -8.773 2.400 1.00 98.88 79 ARG A CA 1
ATOM 646 C C . ARG A 1 79 ? -1.071 -8.292 3.604 1.00 98.88 79 ARG A C 1
ATOM 648 O O . ARG A 1 79 ? -1.391 -8.654 4.732 1.00 98.88 79 ARG A O 1
ATOM 655 N N . PHE A 1 80 ? -0.102 -7.407 3.383 1.00 98.81 80 PHE A N 1
ATOM 656 C CA . PHE A 1 80 ? 0.729 -6.842 4.451 1.00 98.81 80 PHE A CA 1
ATOM 657 C C . PHE A 1 80 ? -0.079 -5.966 5.418 1.00 98.81 80 PHE A C 1
ATOM 659 O O . PHE A 1 80 ? 0.161 -5.983 6.623 1.00 98.81 80 PHE A O 1
ATOM 666 N N . ALA A 1 81 ? -1.081 -5.237 4.921 1.00 98.81 81 ALA A N 1
ATOM 667 C CA . ALA A 1 81 ? -1.979 -4.451 5.762 1.00 98.81 81 ALA A CA 1
ATOM 668 C C . ALA A 1 81 ? -2.812 -5.342 6.697 1.00 98.81 81 ALA A C 1
ATOM 670 O O . ALA A 1 81 ? -2.926 -5.043 7.887 1.00 98.81 81 ALA A O 1
ATOM 671 N N . HIS A 1 82 ? -3.342 -6.457 6.183 1.00 98.62 82 HIS A N 1
ATOM 672 C CA . HIS A 1 82 ? -4.083 -7.427 6.988 1.00 98.62 82 HIS A CA 1
ATOM 673 C C . HIS A 1 82 ? -3.190 -8.125 8.020 1.00 98.62 82 HIS A C 1
ATOM 675 O O . HIS A 1 82 ? -3.610 -8.330 9.154 1.00 98.62 82 HIS A O 1
ATOM 681 N N . GLU A 1 83 ? -1.944 -8.448 7.663 1.00 98.62 83 GLU A N 1
ATOM 682 C CA . GLU A 1 83 ? -0.956 -8.987 8.606 1.00 98.62 83 GLU A CA 1
ATOM 683 C C . GLU A 1 83 ? -0.649 -7.994 9.746 1.00 98.62 83 GLU A C 1
ATOM 685 O O . GLU A 1 83 ? -0.536 -8.395 10.909 1.00 98.62 83 GLU A O 1
ATOM 690 N N . ALA A 1 84 ? -0.554 -6.696 9.435 1.00 98.56 84 ALA A N 1
ATOM 691 C CA . ALA A 1 84 ? -0.248 -5.649 10.407 1.00 98.56 84 ALA A CA 1
ATOM 692 C C . ALA A 1 84 ? -1.412 -5.364 11.380 1.00 98.56 84 ALA A C 1
ATOM 694 O O . ALA A 1 84 ? -1.197 -5.282 12.597 1.00 98.56 84 ALA A O 1
ATOM 695 N N . ASP A 1 85 ? -2.640 -5.237 10.868 1.00 98.38 85 ASP A N 1
ATOM 696 C CA . ASP A 1 85 ? -3.849 -5.013 11.669 1.00 98.38 85 ASP A CA 1
ATOM 697 C C . ASP A 1 85 ? -5.051 -5.817 11.126 1.00 98.38 85 ASP A C 1
ATOM 699 O O . ASP A 1 85 ? -5.806 -5.313 10.288 1.00 98.38 85 ASP A O 1
ATOM 703 N N . PRO A 1 86 ? -5.251 -7.067 11.598 1.00 98.25 86 PRO A N 1
ATOM 704 C CA . PRO A 1 86 ? -6.304 -7.949 11.090 1.00 98.25 86 PRO A CA 1
ATOM 705 C C . PRO A 1 86 ? -7.733 -7.463 11.354 1.00 98.25 86 PRO A C 1
ATOM 707 O O . PRO A 1 86 ? -8.652 -7.892 10.656 1.00 98.25 86 PRO A O 1
ATOM 710 N N . ASP A 1 87 ? -7.921 -6.605 12.360 1.00 97.94 87 ASP A N 1
ATOM 711 C CA . ASP A 1 87 ? -9.237 -6.125 12.794 1.00 97.94 87 ASP A CA 1
ATOM 712 C C . ASP A 1 87 ? -9.675 -4.855 12.042 1.00 97.94 87 ASP A C 1
ATOM 714 O O . ASP A 1 87 ? -10.837 -4.448 12.131 1.00 97.94 87 ASP A O 1
ATOM 718 N N . ALA A 1 88 ? -8.763 -4.214 11.304 1.00 98.25 88 ALA A N 1
ATOM 719 C CA . ALA A 1 88 ? -9.058 -2.994 10.568 1.00 98.25 88 ALA A CA 1
ATOM 720 C C . ALA A 1 88 ? -9.784 -3.273 9.243 1.00 98.25 88 ALA A C 1
ATOM 722 O O . ALA A 1 88 ? -9.481 -4.218 8.513 1.00 98.25 88 ALA A O 1
ATOM 723 N N . LEU A 1 89 ? -10.716 -2.390 8.877 1.00 98.50 89 LEU A N 1
ATOM 724 C CA . LEU A 1 89 ? -11.358 -2.410 7.564 1.00 98.50 89 LEU A CA 1
ATOM 725 C C . LEU A 1 89 ? -10.396 -1.853 6.510 1.00 98.50 89 LEU A C 1
ATOM 727 O O . LEU A 1 89 ? -10.002 -0.689 6.569 1.00 98.50 89 LEU A O 1
ATOM 731 N N . LEU A 1 90 ? -10.030 -2.672 5.529 1.00 98.69 90 LEU A N 1
ATOM 732 C CA . LEU A 1 90 ? -9.057 -2.311 4.499 1.00 98.69 90 LEU A CA 1
ATOM 733 C C . LEU A 1 90 ? -9.774 -1.885 3.218 1.00 98.69 90 LEU A C 1
ATOM 735 O O . LEU A 1 90 ? -10.587 -2.638 2.685 1.00 98.69 90 LEU A O 1
ATOM 739 N N . SER A 1 91 ? -9.464 -0.691 2.719 1.00 98.19 91 SER A N 1
ATOM 740 C CA . SER A 1 91 ? -10.121 -0.100 1.549 1.00 98.19 91 SER A CA 1
ATOM 741 C C . SER A 1 91 ? -9.120 0.303 0.472 1.00 98.19 91 SER A C 1
ATOM 743 O O . SER A 1 91 ? -8.001 0.731 0.767 1.00 98.19 91 SER A O 1
ATOM 745 N N . LEU A 1 92 ? -9.547 0.177 -0.787 1.00 97.88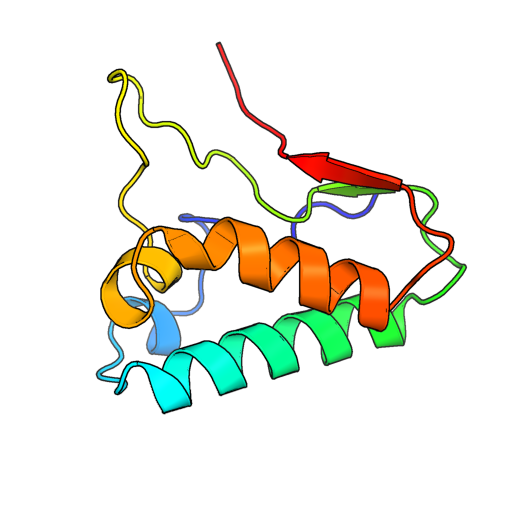 92 LEU A N 1
ATOM 746 C CA . LEU A 1 92 ? -8.948 0.873 -1.923 1.00 97.88 92 LEU A CA 1
ATOM 747 C C . LEU A 1 92 ? -9.808 2.112 -2.156 1.00 97.88 92 LEU A C 1
ATOM 749 O O . LEU A 1 92 ? -11.005 1.979 -2.410 1.00 97.88 92 LEU A O 1
ATOM 753 N N . ASN A 1 93 ? -9.214 3.293 -2.015 1.00 97.62 93 ASN A N 1
ATOM 754 C CA . ASN A 1 93 ? -9.913 4.563 -2.184 1.00 97.62 93 ASN A CA 1
ATOM 755 C C . ASN A 1 93 ? -9.519 5.183 -3.527 1.00 97.62 93 ASN A C 1
ATOM 757 O O . ASN A 1 93 ? -8.337 5.246 -3.849 1.00 97.62 93 ASN A O 1
ATOM 761 N N . ASP A 1 94 ? -10.492 5.621 -4.317 1.00 96.19 94 ASP A N 1
ATOM 762 C CA . ASP A 1 94 ? -10.260 6.231 -5.629 1.00 96.19 94 ASP A CA 1
ATOM 763 C C . ASP A 1 94 ? -11.333 7.295 -5.914 1.00 96.19 94 ASP A C 1
ATOM 765 O O . ASP A 1 94 ? -12.326 7.390 -5.184 1.00 96.19 94 ASP A O 1
ATOM 769 N N . TYR A 1 95 ? -11.128 8.106 -6.950 1.00 91.69 95 TYR A N 1
ATOM 770 C CA . TYR A 1 95 ? -12.072 9.136 -7.394 1.00 91.69 95 TYR A CA 1
ATOM 771 C C . TYR A 1 95 ? -12.657 8.820 -8.785 1.00 91.69 95 TYR A C 1
ATOM 773 O O . TYR A 1 95 ? -12.154 7.948 -9.492 1.00 91.69 95 TYR A O 1
ATOM 781 N N . ASN A 1 96 ? -13.682 9.601 -9.168 1.00 78.69 96 ASN A N 1
ATOM 782 C CA . ASN A 1 96 ? -14.578 9.493 -10.342 1.00 78.69 96 ASN A CA 1
ATOM 783 C C . ASN A 1 96 ? -15.832 8.631 -10.148 1.00 78.69 96 ASN A C 1
ATOM 785 O O . ASN A 1 96 ? -15.724 7.396 -10.003 1.00 78.69 96 ASN A O 1
#